Protein AF-A0A7C4LFB4-F1 (afdb_monomer_lite)

Radius of gyration: 19.95 Å; chains: 1; bounding box: 47×47×54 Å

Structure (mmCIF, N/CA/C/O backbone):
data_AF-A0A7C4LFB4-F1
#
_entry.id   AF-A0A7C4LFB4-F1
#
loop_
_atom_site.group_PDB
_atom_site.id
_atom_site.type_symbol
_atom_site.label_atom_id
_atom_site.label_alt_id
_atom_site.label_comp_id
_atom_site.label_asym_id
_atom_site.label_entity_id
_atom_site.label_seq_id
_atom_site.pdbx_PDB_ins_code
_atom_site.Cartn_x
_atom_site.Cartn_y
_atom_site.Cartn_z
_atom_site.occupancy
_atom_site.B_iso_or_equiv
_atom_site.auth_seq_id
_atom_site.auth_comp_id
_atom_site.auth_asym_id
_atom_site.auth_atom_id
_atom_site.pdbx_PDB_model_num
ATOM 1 N N . MET A 1 1 ? 37.128 -20.271 -18.097 1.00 41.19 1 MET A N 1
ATOM 2 C CA . MET A 1 1 ? 35.830 -19.574 -18.264 1.00 41.19 1 MET A CA 1
ATOM 3 C C . MET A 1 1 ? 35.726 -19.066 -19.697 1.00 41.19 1 MET A C 1
ATOM 5 O O . MET A 1 1 ? 36.276 -18.015 -20.003 1.00 41.19 1 MET A O 1
ATOM 9 N N . SER A 1 2 ? 35.097 -19.830 -20.594 1.00 49.78 2 SER A N 1
ATOM 10 C CA . SER A 1 2 ? 34.927 -19.422 -21.997 1.00 49.78 2 SER A CA 1
ATOM 11 C C . SER A 1 2 ? 33.765 -18.441 -22.120 1.00 49.78 2 SER A C 1
ATOM 13 O O . SER A 1 2 ? 32.632 -18.750 -21.758 1.00 49.78 2 SER A O 1
ATOM 15 N N . LYS A 1 3 ? 34.065 -17.230 -22.594 1.00 56.28 3 LYS A N 1
ATOM 16 C CA . LYS A 1 3 ? 33.105 -16.137 -22.762 1.00 56.28 3 LYS A CA 1
ATOM 17 C C . LYS A 1 3 ? 32.413 -16.314 -24.116 1.00 56.28 3 LYS A C 1
ATOM 19 O O . LYS A 1 3 ? 33.022 -16.063 -25.153 1.00 56.28 3 LYS A O 1
ATOM 24 N N . PHE A 1 4 ? 31.159 -16.758 -24.115 1.00 64.50 4 PHE A N 1
ATOM 25 C CA . PHE A 1 4 ? 30.346 -16.799 -25.331 1.00 64.50 4 PHE A CA 1
ATOM 26 C C . PHE A 1 4 ? 30.082 -15.367 -25.808 1.00 64.50 4 PHE A C 1
ATOM 28 O O . PHE A 1 4 ? 29.492 -14.555 -25.094 1.00 64.50 4 PHE A O 1
ATOM 35 N N . ARG A 1 5 ? 30.566 -15.037 -27.008 1.00 65.06 5 ARG A N 1
ATOM 36 C CA . ARG A 1 5 ? 30.306 -13.758 -27.673 1.00 65.06 5 ARG A CA 1
ATOM 37 C C . ARG A 1 5 ? 29.166 -13.953 -28.665 1.00 65.06 5 ARG A C 1
ATOM 39 O O . ARG A 1 5 ? 29.378 -14.465 -29.756 1.00 65.06 5 ARG A O 1
ATOM 46 N N . VAL A 1 6 ? 27.964 -13.548 -28.270 1.00 73.75 6 VAL A N 1
ATOM 47 C CA . VAL A 1 6 ? 26.826 -13.410 -29.185 1.00 73.75 6 VAL A CA 1
ATOM 48 C C . VAL A 1 6 ? 27.064 -12.194 -30.083 1.00 73.75 6 VAL A C 1
ATOM 50 O O . VAL A 1 6 ? 27.325 -11.093 -29.590 1.00 73.75 6 VAL A O 1
ATOM 53 N N . ALA A 1 7 ? 27.001 -12.399 -31.399 1.00 75.88 7 ALA A N 1
ATOM 54 C CA . ALA A 1 7 ? 27.010 -11.315 -32.373 1.00 75.88 7 ALA A CA 1
ATOM 55 C C . ALA A 1 7 ? 25.677 -10.556 -32.303 1.00 75.88 7 ALA A C 1
ATOM 57 O O . ALA A 1 7 ? 24.612 -11.169 -32.220 1.00 75.88 7 ALA A O 1
ATOM 58 N N . ARG A 1 8 ? 25.730 -9.220 -32.302 1.00 71.75 8 ARG A N 1
ATOM 59 C CA . ARG A 1 8 ? 24.523 -8.385 -32.282 1.00 71.75 8 ARG A CA 1
ATOM 60 C C . ARG A 1 8 ? 23.894 -8.388 -33.670 1.00 71.75 8 ARG A C 1
ATOM 62 O O . ARG A 1 8 ? 24.552 -8.016 -34.637 1.00 71.75 8 ARG A O 1
ATOM 69 N N . ASP A 1 9 ? 22.630 -8.786 -33.753 1.00 78.88 9 ASP A N 1
ATOM 70 C CA . ASP A 1 9 ? 21.867 -8.699 -34.994 1.00 78.88 9 ASP A CA 1
ATOM 71 C C . ASP A 1 9 ? 21.544 -7.223 -35.307 1.00 78.88 9 ASP A C 1
ATOM 73 O O . ASP A 1 9 ? 21.002 -6.529 -34.441 1.00 78.88 9 ASP A O 1
ATOM 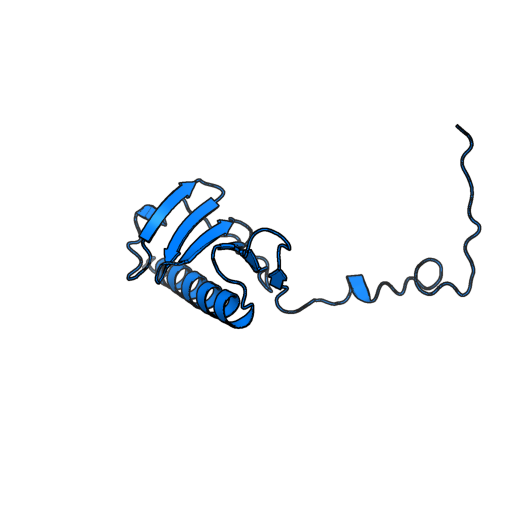77 N N . PRO A 1 10 ? 21.856 -6.700 -36.507 1.00 76.88 10 PRO A N 1
ATOM 78 C CA . PRO A 1 10 ? 21.681 -5.282 -36.830 1.00 76.88 10 PRO A CA 1
ATOM 79 C C . PRO A 1 10 ? 20.211 -4.837 -36.914 1.00 76.88 10 PRO A C 1
ATOM 81 O O . PRO A 1 10 ? 19.940 -3.641 -36.848 1.00 76.88 10 PRO A O 1
ATOM 84 N N . LYS A 1 11 ? 19.252 -5.766 -37.030 1.00 79.69 11 LYS A N 1
ATOM 85 C CA . LYS A 1 11 ? 17.807 -5.483 -37.058 1.00 79.69 11 LYS A CA 1
ATOM 86 C C . LYS A 1 11 ? 17.139 -5.658 -35.690 1.00 79.69 11 LYS A C 1
ATOM 88 O O . LYS A 1 11 ? 15.946 -5.403 -35.554 1.00 79.69 11 LYS A O 1
ATOM 93 N N . CYS A 1 12 ? 17.894 -6.060 -34.671 1.00 75.69 12 CYS A N 1
ATOM 94 C CA . CYS A 1 12 ? 17.412 -6.246 -33.309 1.00 75.69 12 CYS A CA 1
ATOM 95 C C . CYS A 1 12 ? 16.842 -4.939 -32.719 1.00 75.69 12 CYS A C 1
ATOM 97 O O . CYS A 1 12 ? 17.608 -3.993 -32.483 1.00 75.69 12 CYS A O 1
ATOM 99 N N . PRO A 1 13 ? 15.533 -4.878 -32.399 1.00 71.81 13 PRO A N 1
ATOM 100 C CA . PRO A 1 13 ? 14.902 -3.664 -31.888 1.00 71.81 13 PRO A CA 1
ATOM 101 C C . PRO A 1 13 ? 15.480 -3.210 -30.540 1.00 71.81 13 PRO A C 1
ATOM 103 O O . PRO A 1 13 ? 15.632 -2.016 -30.322 1.00 71.81 13 PRO A O 1
ATOM 106 N N . SER A 1 14 ? 15.882 -4.136 -29.666 1.00 72.38 14 SER A N 1
ATOM 107 C CA . SER A 1 14 ? 16.428 -3.808 -28.341 1.00 72.38 14 SER A CA 1
ATOM 108 C C . SER A 1 14 ? 17.946 -3.569 -28.368 1.00 72.38 14 SER A C 1
ATOM 110 O O . SER A 1 14 ? 18.418 -2.514 -27.955 1.00 72.38 14 SER A O 1
ATOM 112 N N . CYS A 1 15 ? 18.723 -4.516 -28.900 1.00 71.38 15 CYS A N 1
ATOM 113 C CA . CYS A 1 15 ? 20.184 -4.514 -28.801 1.00 71.38 15 CYS A CA 1
ATOM 114 C C . CYS A 1 15 ? 20.924 -3.663 -29.848 1.00 71.38 15 CYS A C 1
ATOM 116 O O . CYS A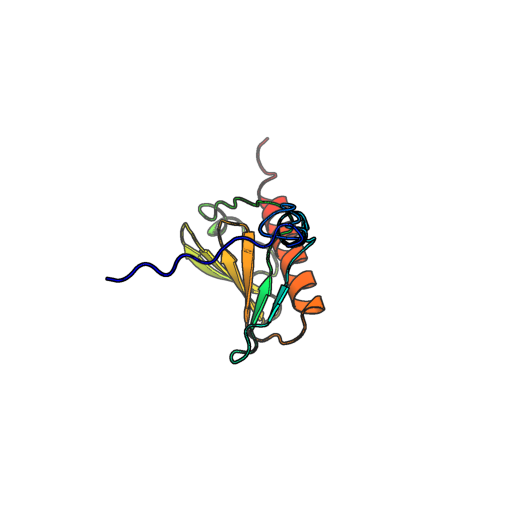 1 15 ? 22.054 -3.250 -29.581 1.00 71.38 15 CYS A O 1
ATOM 118 N N . SER A 1 16 ? 20.299 -3.389 -30.998 1.00 75.56 16 SER A N 1
ATOM 119 C CA . SER A 1 16 ? 20.889 -2.579 -32.078 1.00 75.56 16 SER A CA 1
ATOM 120 C C . SER A 1 16 ? 20.132 -1.275 -32.320 1.00 75.56 16 SER A C 1
ATOM 122 O O . SER A 1 16 ? 20.764 -0.253 -32.561 1.00 75.56 16 SE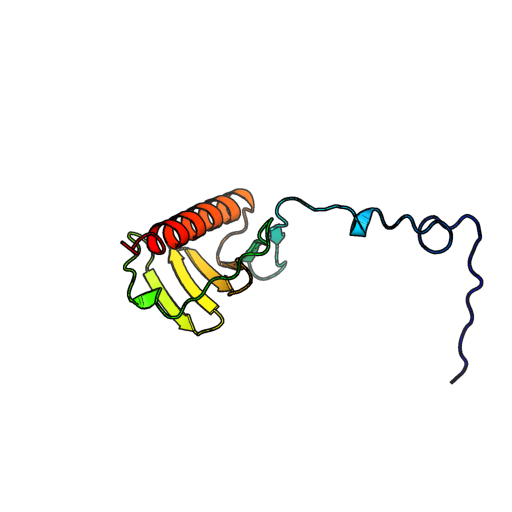R A O 1
ATOM 124 N N . LEU A 1 17 ? 18.798 -1.276 -32.203 1.00 77.06 17 LEU A N 1
ATOM 125 C CA . LEU A 1 17 ? 17.977 -0.066 -32.373 1.00 77.06 17 LEU A CA 1
ATOM 126 C C . LEU A 1 17 ? 17.659 0.656 -31.053 1.00 77.06 17 LEU A C 1
ATOM 128 O O . LEU A 1 17 ? 17.053 1.724 -31.086 1.00 77.06 17 LEU A O 1
ATOM 132 N N . GLY A 1 18 ? 18.034 0.091 -29.898 1.00 69.75 18 GLY A N 1
ATOM 133 C CA . GLY A 1 18 ? 17.857 0.729 -28.588 1.00 69.75 18 GLY A CA 1
ATOM 134 C C . GLY A 1 18 ? 16.399 0.981 -28.185 1.00 69.75 18 GLY A C 1
ATOM 135 O O . GLY A 1 18 ? 16.145 1.744 -27.254 1.00 69.75 18 GLY A O 1
ATOM 136 N N . LYS A 1 19 ? 15.429 0.356 -28.864 1.00 71.06 19 LYS A N 1
ATOM 137 C CA . LYS A 1 19 ? 13.997 0.484 -28.576 1.00 71.06 19 LYS A CA 1
ATOM 138 C C . LYS A 1 19 ? 13.655 -0.307 -27.321 1.00 71.06 19 LYS A C 1
ATOM 140 O O . LYS A 1 19 ? 13.250 -1.466 -27.358 1.00 71.06 19 LYS A O 1
ATOM 145 N N . LEU A 1 20 ? 13.866 0.346 -26.188 1.00 69.25 20 LEU A N 1
ATOM 146 C CA . LEU A 1 20 ? 13.536 -0.136 -24.856 1.00 69.25 20 LEU A CA 1
ATOM 147 C C . LEU A 1 20 ? 12.184 0.454 -24.442 1.00 69.25 20 LEU A C 1
ATOM 149 O O . LEU A 1 20 ? 12.092 1.251 -23.510 1.00 69.25 20 LEU A O 1
ATOM 153 N N . GLU A 1 21 ? 11.133 0.110 -25.184 1.00 61.00 21 GLU A N 1
ATOM 154 C CA . GLU A 1 21 ? 9.797 0.693 -24.994 1.00 61.00 21 GLU A CA 1
ATOM 155 C C . GLU A 1 21 ? 9.267 0.408 -23.581 1.00 61.00 21 GLU A C 1
ATOM 157 O O . GLU A 1 21 ? 8.783 1.313 -22.913 1.00 61.00 21 GLU A O 1
ATOM 162 N N . PHE A 1 22 ? 9.532 -0.784 -23.042 1.00 60.25 22 PHE A N 1
ATOM 163 C CA . PHE A 1 22 ? 9.209 -1.151 -21.656 1.00 60.25 22 PHE A CA 1
ATOM 164 C C . PHE A 1 22 ? 9.958 -0.346 -20.579 1.00 60.25 22 PHE A C 1
ATOM 166 O O . PHE A 1 22 ? 9.484 -0.266 -19.449 1.00 60.25 22 PHE A O 1
ATOM 173 N N . LEU A 1 23 ? 11.117 0.246 -20.897 1.00 59.06 23 LEU A N 1
ATOM 174 C CA . LEU A 1 23 ? 11.834 1.141 -19.975 1.00 59.06 23 LEU A CA 1
ATOM 175 C C . LEU A 1 23 ? 11.344 2.590 -20.067 1.00 59.06 23 LEU A C 1
ATOM 177 O O . LEU A 1 23 ? 11.477 3.333 -19.100 1.00 59.06 23 LEU A O 1
ATOM 181 N N . ASN A 1 24 ? 10.783 2.983 -21.214 1.00 52.81 24 ASN A N 1
ATOM 182 C CA . ASN A 1 24 ? 10.223 4.318 -21.434 1.00 52.81 24 ASN A CA 1
ATOM 183 C C . ASN A 1 24 ? 8.727 4.397 -21.119 1.00 52.81 24 ASN A C 1
ATOM 185 O O . ASN A 1 24 ? 8.186 5.500 -21.025 1.00 52.81 24 ASN A O 1
ATOM 189 N N . LEU A 1 25 ? 8.058 3.257 -20.919 1.00 54.09 25 LEU A N 1
ATOM 190 C CA . LEU A 1 25 ? 6.746 3.232 -20.296 1.00 54.09 25 LEU A CA 1
ATOM 191 C C . LEU A 1 25 ? 6.888 3.770 -18.868 1.00 54.09 25 LEU A C 1
ATOM 193 O O . LEU A 1 25 ? 7.253 3.071 -17.920 1.00 54.09 25 LEU A O 1
ATOM 197 N N . ARG A 1 26 ? 6.572 5.056 -18.735 1.00 50.38 26 ARG A N 1
ATOM 198 C CA . ARG A 1 26 ? 6.289 5.758 -17.488 1.00 50.38 26 ARG A CA 1
ATOM 199 C C . ARG A 1 26 ? 4.967 5.199 -16.953 1.00 50.38 26 ARG A C 1
ATOM 201 O O . ARG A 1 26 ? 3.945 5.868 -17.023 1.00 50.38 26 ARG A O 1
ATOM 208 N N . GLU A 1 27 ? 4.961 3.921 -16.568 1.00 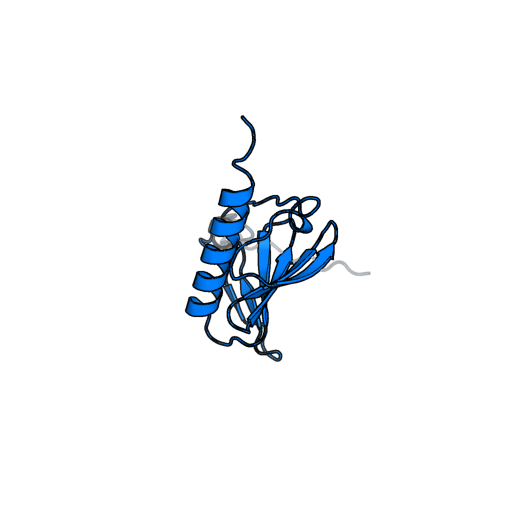53.31 27 GLU A N 1
ATOM 209 C CA . GLU A 1 27 ? 3.740 3.211 -16.190 1.00 53.31 27 GLU A CA 1
ATOM 210 C C . GLU A 1 27 ? 3.078 3.929 -15.015 1.00 53.31 27 GLU A C 1
ATOM 212 O O . GLU A 1 27 ? 3.598 3.989 -13.900 1.00 53.31 27 GLU A O 1
ATOM 217 N N . SER A 1 28 ? 1.912 4.489 -15.309 1.00 53.41 28 SER A N 1
ATOM 218 C CA . SER A 1 28 ? 0.892 4.896 -14.360 1.00 53.41 28 SER A CA 1
ATOM 219 C C . SER A 1 28 ? 0.579 3.731 -13.420 1.00 53.41 28 SER A C 1
ATOM 221 O O . SER A 1 28 ? 0.194 2.678 -13.909 1.00 53.41 28 SER A O 1
ATOM 223 N N . ARG A 1 29 ? 0.743 3.937 -12.102 1.00 54.59 29 ARG A N 1
ATOM 224 C CA . ARG A 1 29 ? 0.280 3.066 -10.991 1.00 54.59 29 ARG A CA 1
ATOM 225 C C . ARG A 1 29 ? 0.400 1.563 -11.299 1.00 54.59 29 ARG A C 1
ATOM 227 O O . ARG A 1 29 ? -0.529 0.951 -11.811 1.00 54.59 29 ARG A O 1
ATOM 234 N N . ARG A 1 30 ? 1.510 0.935 -10.909 1.00 64.69 30 ARG A N 1
ATOM 235 C CA . ARG A 1 30 ? 1.621 -0.529 -10.984 1.00 64.69 30 ARG A CA 1
ATOM 236 C C . ARG A 1 30 ? 1.008 -1.151 -9.728 1.00 64.69 30 ARG A C 1
ATOM 238 O O . ARG A 1 30 ? 1.459 -0.867 -8.623 1.00 64.69 30 ARG A O 1
ATOM 245 N N . THR A 1 31 ? 0.011 -2.010 -9.877 1.00 60.50 31 THR A N 1
ATOM 246 C CA . THR A 1 31 ? -0.374 -2.992 -8.856 1.00 60.50 31 THR A CA 1
ATOM 247 C C . THR A 1 31 ? 0.245 -4.333 -9.249 1.00 60.50 31 THR A C 1
ATOM 249 O O . THR A 1 31 ? 0.288 -4.698 -10.421 1.00 60.50 31 THR A O 1
ATOM 252 N N . LYS A 1 32 ? 0.809 -5.065 -8.288 1.00 63.38 32 LYS A N 1
ATOM 253 C CA . LYS A 1 32 ? 1.239 -6.450 -8.489 1.00 63.38 32 LYS A CA 1
ATOM 254 C C . LYS A 1 32 ? 0.551 -7.339 -7.476 1.00 63.38 32 LYS A C 1
ATOM 256 O O . LYS A 1 32 ? 0.697 -7.147 -6.271 1.00 63.38 32 LYS A O 1
ATOM 261 N N . ILE A 1 33 ? -0.141 -8.349 -7.982 1.00 62.69 33 ILE A N 1
ATOM 262 C CA . ILE A 1 33 ? -0.661 -9.441 -7.168 1.00 62.69 33 ILE A CA 1
ATOM 263 C C . ILE A 1 33 ? 0.519 -10.334 -6.778 1.00 62.69 33 ILE A C 1
ATOM 265 O O . ILE A 1 33 ? 1.274 -10.798 -7.638 1.00 62.69 33 ILE A O 1
ATOM 269 N N . ILE A 1 34 ? 0.681 -10.585 -5.481 1.00 68.62 34 ILE A N 1
ATOM 270 C CA . ILE A 1 34 ? 1.653 -11.555 -4.981 1.00 68.62 34 ILE A CA 1
ATOM 271 C C . ILE A 1 34 ? 0.958 -12.923 -5.004 1.00 68.62 34 ILE A C 1
ATOM 273 O O . ILE A 1 34 ? 0.190 -13.266 -4.102 1.00 68.62 34 ILE A O 1
ATOM 277 N N . CYS A 1 35 ? 1.174 -13.690 -6.080 1.00 49.75 35 CYS A N 1
ATOM 278 C CA . CYS A 1 35 ? 0.613 -15.037 -6.211 1.00 49.75 35 CYS A CA 1
ATOM 279 C C . CYS A 1 35 ? 1.089 -15.921 -5.048 1.00 49.75 35 CYS A C 1
ATOM 281 O O . CYS A 1 35 ? 2.286 -16.150 -4.895 1.00 49.75 35 CYS A O 1
ATOM 283 N N . GLY A 1 36 ? 0.138 -16.404 -4.242 1.00 56.44 36 GLY A N 1
ATOM 284 C CA . GLY A 1 36 ? 0.384 -17.309 -3.114 1.00 56.44 36 GLY A CA 1
ATOM 285 C C . GLY A 1 36 ? 0.088 -16.741 -1.722 1.00 56.44 36 GLY A C 1
ATOM 286 O O . GLY A 1 36 ? 0.150 -17.505 -0.763 1.00 56.44 36 GLY A O 1
ATOM 287 N N . SER A 1 37 ? -0.252 -15.450 -1.573 1.00 60.53 37 SER A N 1
ATOM 288 C CA . SER A 1 37 ? -0.488 -14.860 -0.235 1.00 60.53 37 SER A CA 1
ATOM 289 C C . SER A 1 37 ? -1.719 -13.952 -0.091 1.00 60.53 37 SER A C 1
ATOM 291 O O . SER A 1 37 ? -1.874 -13.347 0.961 1.00 60.53 37 SER A O 1
ATOM 293 N N . ASN A 1 38 ? -2.619 -13.868 -1.086 1.00 71.38 38 ASN A N 1
ATOM 294 C CA . ASN A 1 38 ? -3.784 -12.952 -1.066 1.00 71.38 38 ASN A CA 1
ATOM 295 C C . ASN A 1 38 ? -3.412 -11.526 -0.606 1.00 71.38 38 ASN A C 1
ATOM 297 O O . ASN A 1 38 ? -4.101 -10.904 0.210 1.00 71.38 38 ASN A O 1
ATOM 301 N N . SER A 1 39 ? -2.285 -11.039 -1.125 1.00 78.56 39 SER A N 1
ATOM 302 C CA . SER A 1 39 ? -1.773 -9.701 -0.860 1.00 78.56 39 SER A CA 1
ATOM 303 C C . SER A 1 39 ? -1.497 -8.993 -2.176 1.00 78.56 39 SER A C 1
ATOM 305 O O . SER A 1 39 ? -0.953 -9.576 -3.122 1.00 78.56 39 SER A O 1
ATOM 307 N N . ILE A 1 40 ? -1.840 -7.712 -2.217 1.00 81.69 40 ILE A N 1
ATOM 308 C CA . ILE A 1 40 ? -1.609 -6.845 -3.367 1.00 81.69 40 ILE A CA 1
ATOM 309 C C . ILE A 1 40 ? -0.567 -5.809 -2.985 1.00 81.69 40 ILE A C 1
ATOM 311 O O . ILE A 1 40 ? -0.696 -5.099 -1.986 1.00 81.69 40 ILE A O 1
ATOM 315 N N . GLN A 1 41 ? 0.474 -5.717 -3.805 1.00 82.3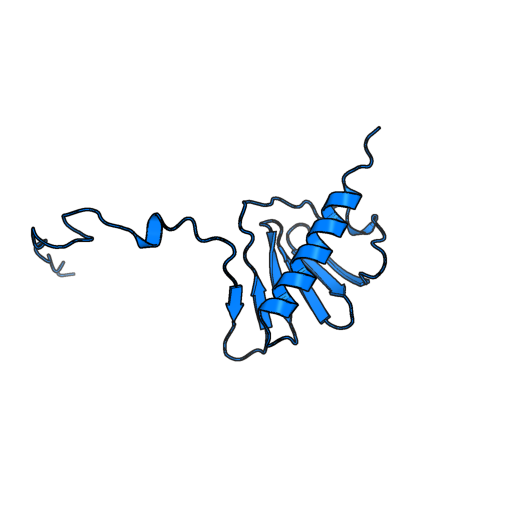8 41 GLN A N 1
ATOM 316 C CA . GLN A 1 41 ? 1.482 -4.681 -3.694 1.00 82.38 41 GLN A CA 1
ATOM 317 C C . GLN A 1 41 ? 1.134 -3.527 -4.631 1.00 82.38 41 GLN A C 1
ATOM 319 O O . GLN A 1 41 ? 1.050 -3.698 -5.847 1.00 82.38 41 GLN A O 1
ATOM 324 N N . VAL A 1 42 ? 0.954 -2.341 -4.063 1.00 83.56 42 VAL A N 1
ATOM 325 C CA . VAL A 1 42 ? 0.654 -1.105 -4.786 1.00 83.56 42 VAL A CA 1
ATOM 326 C C . VAL A 1 42 ? 1.926 -0.271 -4.880 1.00 83.56 42 VAL A C 1
ATOM 328 O O . VAL A 1 42 ? 2.582 0.014 -3.873 1.00 83.56 42 VAL A O 1
ATOM 331 N N . TYR A 1 43 ? 2.276 0.127 -6.101 1.00 79.12 43 TYR A N 1
ATOM 332 C CA . TYR A 1 43 ? 3.371 1.047 -6.374 1.00 79.12 43 TYR A CA 1
ATOM 333 C C . TYR A 1 43 ? 2.817 2.445 -6.673 1.00 79.12 43 TYR A C 1
ATOM 335 O O . TYR A 1 43 ? 1.901 2.589 -7.494 1.00 79.12 43 TYR A O 1
ATOM 343 N N . PRO A 1 44 ? 3.377 3.494 -6.052 1.00 73.38 44 PRO A N 1
ATOM 344 C CA . PRO A 1 44 ? 2.966 4.857 -6.342 1.00 73.38 44 PRO A CA 1
ATOM 345 C C . PRO A 1 44 ? 3.330 5.238 -7.786 1.00 73.38 44 PRO A C 1
ATOM 347 O O . PRO A 1 44 ? 4.336 4.788 -8.327 1.00 73.38 44 PRO A O 1
ATOM 350 N N . SER A 1 45 ? 2.530 6.110 -8.413 1.00 64.75 45 SER A N 1
ATOM 351 C CA . SER A 1 45 ? 2.878 6.693 -9.729 1.00 64.75 45 SER A CA 1
ATOM 352 C C . SER A 1 45 ? 4.019 7.707 -9.669 1.00 64.75 45 SER A C 1
ATOM 354 O O . SER A 1 45 ? 4.632 8.002 -10.691 1.00 64.75 45 SER A O 1
ATOM 356 N N . SER A 1 46 ? 4.272 8.268 -8.489 1.00 62.78 46 SER A N 1
ATOM 357 C CA . SER A 1 46 ? 5.279 9.299 -8.259 1.00 62.78 46 SER A CA 1
ATOM 358 C C . SER A 1 46 ? 6.160 8.877 -7.099 1.00 62.78 46 SER A C 1
ATOM 360 O O . SER A 1 46 ? 5.690 8.209 -6.183 1.00 62.78 46 SER A O 1
ATOM 362 N N . GLN A 1 47 ? 7.425 9.282 -7.114 1.00 63.94 47 GLN A N 1
ATOM 363 C CA . GLN A 1 47 ? 8.318 9.022 -5.994 1.00 63.94 47 GLN A CA 1
ATOM 364 C C . GLN A 1 47 ? 7.806 9.784 -4.767 1.00 63.94 47 GLN A C 1
ATOM 366 O O . GLN A 1 47 ? 7.709 11.011 -4.780 1.00 63.94 47 GLN A O 1
ATOM 371 N N . VAL A 1 48 ? 7.384 9.038 -3.752 1.00 68.44 48 VAL A N 1
ATOM 372 C CA . VAL A 1 48 ? 6.788 9.563 -2.525 1.00 68.44 48 VAL A CA 1
ATOM 373 C C . VAL A 1 48 ? 7.743 9.199 -1.398 1.00 68.44 48 VAL A C 1
ATOM 375 O O . VAL A 1 48 ? 7.961 8.021 -1.151 1.00 68.44 48 VAL A O 1
ATOM 378 N N . SER A 1 49 ? 8.325 10.205 -0.745 1.00 73.62 49 SER A N 1
ATOM 379 C CA . SER A 1 49 ? 9.188 10.021 0.425 1.00 73.62 49 SER A CA 1
ATOM 380 C C . SER A 1 49 ? 8.406 10.391 1.677 1.00 73.62 49 SER A C 1
ATOM 382 O O . SER A 1 49 ? 8.219 11.573 1.952 1.00 73.62 49 SER A O 1
ATOM 384 N N . LEU A 1 50 ? 7.934 9.391 2.421 1.00 74.38 50 LEU A N 1
ATOM 385 C CA . LEU A 1 50 ? 7.188 9.590 3.668 1.00 74.38 50 LEU A CA 1
ATOM 386 C C . LEU A 1 50 ? 8.113 9.424 4.871 1.00 74.38 50 LEU A C 1
ATOM 388 O O . LEU A 1 50 ? 8.888 8.467 4.939 1.00 74.38 50 LEU A O 1
ATOM 392 N N . LYS A 1 51 ? 7.999 10.332 5.844 1.00 75.38 51 LYS A N 1
ATOM 393 C CA . LYS A 1 51 ? 8.666 10.218 7.145 1.00 75.38 51 LYS A CA 1
ATOM 394 C C . LYS A 1 51 ? 7.659 9.766 8.197 1.00 75.38 51 LYS A C 1
ATOM 396 O O . LYS A 1 51 ? 6.749 10.502 8.561 1.00 75.38 51 LYS A O 1
ATOM 401 N N . PHE A 1 52 ? 7.836 8.548 8.701 1.00 73.19 52 PHE A N 1
ATOM 402 C CA . PHE A 1 52 ? 6.934 7.947 9.693 1.00 73.19 52 PHE A CA 1
ATOM 403 C C . PHE A 1 52 ? 7.192 8.395 11.134 1.00 73.19 52 PHE A C 1
ATOM 405 O O . PHE A 1 52 ? 6.435 8.043 12.029 1.00 73.19 52 PHE A O 1
ATOM 412 N N . GLU A 1 53 ? 8.222 9.201 11.368 1.00 67.88 53 GLU A N 1
ATOM 413 C CA . GLU A 1 53 ? 8.718 9.583 12.696 1.00 67.88 53 GLU A CA 1
ATOM 414 C C . GLU A 1 53 ? 7.630 10.236 13.568 1.00 67.88 53 GLU A C 1
ATOM 416 O O . GLU A 1 53 ? 7.528 9.943 14.757 1.00 67.88 53 GLU A O 1
ATOM 421 N N . ASN A 1 54 ? 6.746 11.027 12.950 1.00 64.88 54 ASN A N 1
ATOM 422 C CA . ASN A 1 54 ? 5.671 11.752 13.635 1.00 64.88 54 ASN A CA 1
ATOM 423 C C . ASN A 1 54 ? 4.273 11.171 13.379 1.00 64.88 54 ASN A C 1
ATOM 425 O O . ASN A 1 54 ? 3.294 11.619 13.975 1.00 64.88 54 ASN A O 1
ATOM 429 N N . LEU A 1 55 ? 4.153 10.144 12.531 1.00 68.88 55 LEU A N 1
ATOM 430 C CA . LEU A 1 55 ? 2.847 9.598 12.151 1.00 68.88 55 LEU A CA 1
ATOM 431 C C . LEU A 1 55 ? 2.153 8.847 13.290 1.00 68.88 55 LEU A C 1
ATOM 433 O O . LEU A 1 55 ? 0.940 8.697 13.262 1.00 68.88 55 LEU A O 1
ATOM 437 N N . ARG A 1 56 ? 2.892 8.449 14.332 1.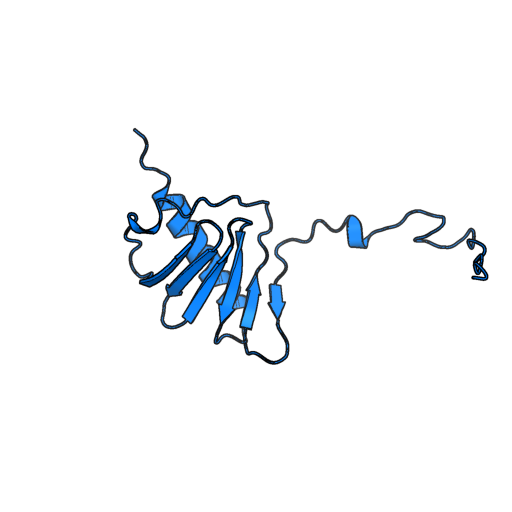00 64.81 56 ARG A N 1
ATOM 438 C CA . ARG A 1 56 ? 2.301 7.895 15.558 1.00 64.81 56 ARG A CA 1
ATOM 439 C C . ARG A 1 56 ? 1.586 8.944 16.412 1.00 64.81 56 ARG A C 1
ATOM 441 O O . ARG A 1 56 ? 0.677 8.593 17.155 1.00 64.81 56 ARG A O 1
ATOM 448 N N . ALA A 1 57 ? 2.023 10.202 16.337 1.00 64.19 57 ALA A N 1
ATOM 449 C CA . ALA A 1 57 ? 1.403 11.318 17.050 1.00 64.19 57 ALA A CA 1
ATOM 450 C C . ALA A 1 57 ? 0.172 11.855 16.301 1.00 64.19 57 ALA A C 1
ATOM 452 O O . ALA A 1 57 ? -0.757 12.374 16.917 1.00 64.19 57 ALA A O 1
ATOM 453 N N . LEU A 1 58 ? 0.149 11.688 14.977 1.00 65.19 58 LEU A N 1
ATOM 454 C CA . LEU A 1 58 ? -1.001 11.966 14.128 1.00 65.19 58 LEU A CA 1
ATOM 455 C C . LEU A 1 58 ? -2.036 10.852 14.319 1.00 65.19 58 LEU A C 1
ATOM 457 O O . LEU A 1 58 ? -1.948 9.783 13.722 1.00 65.19 58 LEU A O 1
ATOM 461 N N . ASN A 1 59 ? -3.022 11.091 15.183 1.00 66.44 59 ASN A N 1
ATOM 462 C CA . ASN A 1 59 ? -4.164 10.195 15.318 1.00 66.44 59 ASN A CA 1
ATOM 463 C C . ASN A 1 59 ? -5.037 10.327 14.060 1.00 66.44 59 ASN A C 1
ATOM 465 O O . ASN A 1 59 ? -5.828 11.260 13.922 1.00 66.44 59 ASN A O 1
ATOM 469 N N . ILE A 1 60 ? -4.814 9.442 13.090 1.00 74.19 60 ILE A N 1
ATOM 470 C CA . ILE A 1 60 ? -5.564 9.433 11.839 1.00 74.19 60 ILE A CA 1
ATOM 471 C C . ILE A 1 60 ? -6.871 8.674 12.078 1.00 74.19 60 ILE A C 1
ATOM 473 O O . ILE A 1 60 ? -6.877 7.456 12.245 1.00 74.19 60 ILE A O 1
ATOM 477 N N . GLU A 1 61 ? -7.996 9.384 12.026 1.00 73.25 61 GLU A N 1
ATOM 478 C CA . GLU A 1 61 ? -9.317 8.780 12.209 1.00 73.25 61 GLU A CA 1
ATOM 479 C C . GLU A 1 61 ? -9.565 7.612 11.233 1.00 73.25 61 GLU A C 1
ATOM 481 O O . GLU A 1 61 ? -9.446 7.755 10.004 1.00 73.25 61 GLU A O 1
ATOM 486 N N . GLY A 1 62 ? -9.928 6.453 11.792 1.00 76.88 62 GLY A N 1
ATOM 487 C CA . GLY A 1 62 ? -10.205 5.220 11.048 1.00 76.88 62 GLY A CA 1
ATOM 488 C C . GLY A 1 62 ? -8.965 4.427 10.617 1.00 76.88 62 GLY A C 1
ATOM 489 O O . GLY A 1 62 ? -9.095 3.509 9.806 1.00 76.88 62 GLY A O 1
ATOM 490 N N . VAL A 1 63 ? -7.780 4.777 11.127 1.00 82.50 63 VAL A N 1
ATOM 491 C CA . VAL A 1 63 ? -6.525 4.058 10.890 1.00 82.50 63 VAL A CA 1
ATOM 492 C C . VAL A 1 63 ? -5.946 3.627 12.232 1.00 82.50 63 VAL A C 1
ATOM 494 O O . VAL A 1 63 ? -5.528 4.453 13.036 1.00 82.50 63 VAL A O 1
ATOM 497 N N . ASP A 1 64 ? -5.903 2.322 12.465 1.00 86.25 64 ASP A N 1
ATOM 498 C CA . ASP A 1 64 ? -5.301 1.753 13.667 1.00 86.25 64 ASP A CA 1
ATOM 499 C C . ASP A 1 64 ? -3.818 1.467 13.409 1.00 86.25 64 ASP A C 1
ATOM 501 O O . ASP A 1 64 ? -3.471 0.757 12.465 1.00 86.25 64 ASP A O 1
ATOM 505 N N . ILE A 1 65 ? -2.913 2.054 14.190 1.00 85.75 65 ILE A N 1
ATOM 506 C CA . ILE A 1 65 ? -1.471 1.889 13.969 1.00 85.75 65 ILE A CA 1
ATOM 507 C C . ILE A 1 65 ? -0.992 0.632 14.694 1.00 85.75 65 ILE A C 1
ATOM 509 O O . ILE A 1 65 ? -0.814 0.639 15.910 1.00 85.75 65 ILE A O 1
ATOM 513 N N . ILE A 1 66 ? -0.711 -0.423 13.928 1.00 87.50 66 ILE A N 1
ATOM 514 C CA . ILE A 1 66 ? -0.214 -1.704 14.447 1.00 87.50 66 ILE A CA 1
ATOM 515 C C . ILE A 1 66 ? 1.252 -1.561 14.865 1.00 87.50 66 ILE A C 1
ATOM 517 O O . ILE A 1 66 ? 1.645 -1.930 15.969 1.00 87.50 66 ILE A O 1
ATOM 521 N N . SER A 1 67 ? 2.084 -1.027 13.967 1.00 85.00 67 SER A N 1
ATOM 522 C CA . SER A 1 67 ? 3.514 -0.853 14.208 1.00 85.00 67 SER A CA 1
ATOM 523 C C . SER A 1 67 ? 4.086 0.250 13.331 1.00 85.00 67 SER A C 1
ATOM 525 O O . SER A 1 67 ? 3.706 0.401 12.171 1.00 85.00 67 SER A O 1
ATOM 527 N N . ILE A 1 68 ? 5.024 1.016 13.879 1.00 84.69 68 ILE A N 1
ATOM 528 C CA . ILE A 1 68 ? 5.697 2.096 13.167 1.00 84.69 68 ILE A CA 1
ATOM 529 C C . ILE A 1 68 ? 7.202 1.967 13.344 1.00 84.69 68 ILE A C 1
ATOM 531 O O . ILE A 1 68 ? 7.713 1.719 14.432 1.00 84.69 68 ILE A O 1
ATOM 535 N N . THR A 1 69 ? 7.920 2.087 12.241 1.00 85.50 69 THR A N 1
ATOM 536 C CA . THR A 1 69 ? 9.374 1.984 12.151 1.00 85.50 69 THR A CA 1
ATOM 537 C C . THR A 1 69 ? 9.844 3.102 11.219 1.00 85.50 69 THR A C 1
ATOM 539 O O . THR A 1 69 ? 9.097 3.479 10.314 1.00 85.50 69 THR A O 1
ATOM 542 N N . PRO A 1 70 ? 11.076 3.623 11.359 1.00 81.06 70 PRO A N 1
ATOM 543 C CA . PRO A 1 70 ? 11.621 4.652 10.464 1.00 81.06 70 PRO A CA 1
ATOM 544 C C . PRO A 1 70 ? 11.511 4.339 8.960 1.00 81.06 70 PRO A C 1
ATOM 546 O O . PRO A 1 70 ? 11.507 5.254 8.143 1.00 81.06 70 PRO A O 1
ATOM 549 N N . HIS A 1 71 ? 11.390 3.064 8.579 1.00 81.12 71 HIS A N 1
ATOM 550 C CA . HIS A 1 71 ? 11.292 2.639 7.178 1.00 81.12 71 HIS A CA 1
ATOM 551 C C . HIS A 1 71 ? 9.906 2.125 6.763 1.00 81.12 71 HIS A C 1
ATOM 553 O O . HIS A 1 71 ? 9.619 2.067 5.564 1.00 81.12 71 HIS A O 1
ATOM 559 N N . THR A 1 72 ? 9.054 1.746 7.720 1.00 85.12 72 THR A N 1
ATOM 560 C CA . THR A 1 72 ? 7.788 1.045 7.461 1.00 85.12 72 THR A CA 1
ATOM 561 C C . THR A 1 72 ? 6.711 1.422 8.467 1.00 85.12 72 THR A C 1
ATOM 563 O O . THR A 1 72 ? 6.960 1.463 9.670 1.00 85.12 72 THR A O 1
ATOM 566 N N . LEU A 1 73 ? 5.487 1.594 7.985 1.00 87.44 73 LEU A N 1
ATOM 567 C CA . LEU A 1 73 ? 4.290 1.842 8.775 1.00 87.44 73 LEU A CA 1
ATOM 568 C C . LEU A 1 73 ? 3.277 0.731 8.500 1.00 87.44 73 LEU A C 1
ATOM 570 O O . LEU A 1 73 ? 2.810 0.588 7.377 1.00 87.44 73 LEU A O 1
ATOM 574 N N . SER A 1 74 ? 2.932 -0.043 9.523 1.00 89.06 74 SER A N 1
ATOM 575 C CA . SER A 1 74 ? 1.884 -1.062 9.456 1.00 89.06 74 SER A CA 1
ATOM 576 C C . SER A 1 74 ? 0.640 -0.557 10.168 1.00 89.06 74 SER A C 1
ATOM 578 O O . SER A 1 74 ? 0.690 -0.212 11.350 1.00 89.06 74 SER A O 1
ATOM 580 N N . VAL A 1 75 ? -0.469 -0.508 9.442 1.00 89.19 75 VAL A N 1
ATOM 581 C CA . VAL A 1 75 ? -1.749 0.009 9.923 1.00 89.19 75 VAL A CA 1
ATOM 582 C C . VAL A 1 75 ? -2.889 -0.926 9.559 1.00 89.19 75 VAL A C 1
ATOM 584 O O . VAL A 1 75 ? -2.811 -1.672 8.584 1.00 89.19 75 VAL A O 1
ATOM 587 N N . ARG A 1 76 ? -3.978 -0.846 10.316 1.00 88.00 76 ARG A N 1
ATOM 588 C CA . ARG A 1 76 ? -5.238 -1.506 10.018 1.00 88.00 76 ARG A CA 1
ATOM 589 C C . ARG A 1 76 ? -6.292 -0.485 9.621 1.00 88.00 76 ARG A C 1
ATOM 591 O O . ARG A 1 76 ? -6.552 0.463 10.356 1.00 88.00 76 ARG A O 1
ATOM 598 N N . ILE A 1 77 ? -6.917 -0.685 8.465 1.00 85.44 77 ILE A N 1
ATOM 599 C CA . ILE A 1 77 ? -7.948 0.212 7.923 1.00 85.44 77 ILE A CA 1
ATOM 600 C C . ILE A 1 77 ? -9.109 -0.644 7.441 1.00 85.44 77 ILE A C 1
ATOM 602 O O . ILE A 1 77 ? -8.916 -1.521 6.603 1.00 85.44 77 ILE A O 1
ATOM 606 N N . ASN A 1 78 ? -10.318 -0.411 7.961 1.00 80.94 78 ASN A N 1
ATOM 607 C CA . ASN A 1 78 ? -11.508 -1.210 7.627 1.00 80.94 78 ASN A CA 1
ATOM 608 C C . ASN A 1 78 ? -11.296 -2.735 7.775 1.00 80.94 78 ASN A C 1
ATOM 610 O O . ASN A 1 78 ? -11.838 -3.522 7.007 1.00 80.94 78 ASN A O 1
ATOM 614 N N . GLY A 1 79 ? -10.467 -3.159 8.737 1.00 83.44 79 GLY A N 1
ATOM 615 C CA . GLY A 1 79 ? -10.146 -4.572 8.969 1.00 83.44 79 GLY A CA 1
ATOM 616 C C . GLY A 1 79 ? -9.009 -5.141 8.110 1.00 83.44 79 GLY A C 1
ATOM 617 O O . GLY A 1 79 ? -8.500 -6.209 8.460 1.00 83.44 79 GLY A O 1
ATOM 618 N N . TYR A 1 80 ? -8.552 -4.416 7.085 1.00 86.75 80 TYR A N 1
ATOM 619 C CA . TYR A 1 80 ? -7.425 -4.790 6.226 1.00 86.75 80 TYR A CA 1
ATOM 620 C C . TYR A 1 80 ? -6.097 -4.319 6.803 1.00 86.75 80 TYR A C 1
ATOM 622 O O . TYR A 1 80 ? -6.003 -3.209 7.328 1.00 86.75 80 TYR A O 1
ATOM 630 N N . GLU A 1 81 ? -5.071 -5.153 6.677 1.00 88.00 81 GLU A N 1
ATOM 631 C CA . GLU A 1 81 ? -3.716 -4.826 7.110 1.00 88.00 81 GLU A CA 1
ATOM 632 C C . GLU A 1 81 ? -2.934 -4.223 5.943 1.00 88.00 81 GLU A C 1
ATOM 634 O O . GLU A 1 81 ? -2.830 -4.821 4.871 1.00 88.00 81 GLU A O 1
ATOM 639 N N . VAL A 1 82 ? -2.410 -3.019 6.152 1.00 89.12 82 VAL A N 1
ATOM 640 C CA . VAL A 1 82 ? -1.675 -2.246 5.155 1.00 89.12 82 VAL A CA 1
ATOM 641 C C . VAL A 1 82 ? -0.293 -1.921 5.701 1.00 89.12 82 VAL A C 1
ATOM 643 O O . VAL A 1 82 ? -0.158 -1.234 6.711 1.00 89.12 82 VAL A O 1
ATOM 646 N N . THR A 1 83 ? 0.743 -2.359 4.998 1.00 89.75 83 THR A N 1
ATOM 647 C CA . THR A 1 83 ? 2.135 -2.011 5.278 1.00 89.75 83 THR A CA 1
ATOM 648 C C . THR A 1 83 ? 2.630 -1.019 4.237 1.00 89.75 83 THR A C 1
ATOM 650 O O . THR A 1 83 ? 2.821 -1.363 3.073 1.00 89.75 83 THR A O 1
ATOM 653 N N . LEU A 1 84 ? 2.855 0.220 4.653 1.00 87.62 84 LEU A N 1
ATOM 654 C CA . LEU A 1 84 ? 3.373 1.310 3.840 1.00 87.62 84 LEU A CA 1
ATOM 655 C C . LEU A 1 84 ? 4.883 1.471 4.062 1.00 87.62 84 LEU A C 1
ATOM 657 O O . LEU A 1 84 ? 5.367 1.458 5.191 1.00 87.62 84 LEU A O 1
ATOM 661 N N . PHE A 1 85 ? 5.633 1.642 2.983 1.00 86.94 85 PHE A N 1
ATOM 662 C CA . PHE A 1 85 ? 7.075 1.873 2.988 1.00 86.94 85 PHE A CA 1
ATOM 663 C C . PHE A 1 85 ? 7.382 3.354 2.775 1.00 86.94 85 PHE A C 1
ATOM 665 O O . PHE A 1 85 ? 6.589 4.089 2.187 1.00 86.94 85 PHE A O 1
ATOM 672 N N . ASN A 1 86 ? 8.570 3.780 3.203 1.00 82.62 86 ASN A N 1
ATOM 673 C CA . ASN A 1 86 ? 9.027 5.168 3.075 1.00 82.62 86 ASN A CA 1
ATOM 674 C C . ASN A 1 86 ? 9.088 5.651 1.618 1.00 82.62 86 ASN A C 1
ATOM 676 O O . ASN A 1 86 ? 8.890 6.829 1.367 1.00 82.62 86 ASN A O 1
ATOM 680 N N . ASP A 1 87 ? 9.316 4.727 0.684 1.00 77.94 87 ASP A N 1
ATOM 681 C CA . ASP A 1 87 ? 9.355 4.930 -0.769 1.00 77.94 87 ASP A CA 1
ATOM 682 C C . ASP A 1 87 ? 7.946 5.047 -1.402 1.00 77.94 87 ASP A C 1
ATOM 684 O O . ASP A 1 87 ? 7.785 5.107 -2.619 1.00 77.94 87 ASP A O 1
ATOM 688 N N . GLY A 1 88 ? 6.890 5.009 -0.580 1.00 77.44 88 GLY A N 1
ATOM 689 C CA . GLY A 1 88 ? 5.492 5.129 -0.996 1.00 77.44 88 GLY A CA 1
ATOM 690 C C . GLY A 1 88 ? 4.852 3.824 -1.465 1.00 77.44 88 GLY A C 1
ATOM 691 O O . GLY A 1 88 ? 3.655 3.804 -1.750 1.00 77.44 88 GLY A O 1
ATOM 692 N N . ARG A 1 89 ? 5.612 2.725 -1.531 1.00 84.00 89 ARG A N 1
ATOM 693 C CA . ARG A 1 89 ? 5.078 1.380 -1.802 1.00 84.00 89 ARG A CA 1
ATOM 694 C C . ARG A 1 89 ? 4.169 0.940 -0.661 1.00 84.00 89 ARG A C 1
ATOM 696 O O . ARG A 1 89 ? 4.524 1.142 0.495 1.00 84.00 89 ARG A O 1
ATOM 703 N N . ALA A 1 90 ? 3.054 0.291 -0.971 1.00 86.88 90 ALA A N 1
ATOM 704 C CA . ALA A 1 90 ? 2.188 -0.320 0.031 1.00 86.88 90 ALA A CA 1
ATOM 705 C C . ALA A 1 90 ? 1.947 -1.793 -0.271 1.00 86.88 90 ALA A C 1
ATOM 707 O O . ALA A 1 90 ? 1.860 -2.195 -1.429 1.00 86.88 90 ALA A O 1
ATOM 708 N N . ILE A 1 91 ? 1.823 -2.592 0.776 1.00 88.19 91 ILE A N 1
ATOM 709 C CA . ILE A 1 91 ? 1.390 -3.980 0.711 1.00 88.19 91 ILE A CA 1
ATOM 710 C C . ILE A 1 91 ? 0.087 -4.053 1.483 1.00 88.19 91 ILE A C 1
ATOM 712 O O . ILE A 1 91 ? 0.060 -3.704 2.658 1.00 88.19 91 ILE A O 1
ATOM 716 N N . ILE A 1 92 ? -0.983 -4.477 0.821 1.00 88.00 92 ILE A N 1
ATOM 717 C CA . ILE A 1 92 ? -2.263 -4.713 1.472 1.00 88.00 92 ILE A CA 1
ATOM 718 C C . ILE A 1 92 ? -2.490 -6.214 1.519 1.00 88.00 92 ILE A C 1
ATOM 720 O O . ILE A 1 92 ? -2.542 -6.874 0.480 1.00 88.00 92 ILE A O 1
ATOM 724 N N . SER A 1 93 ? -2.601 -6.740 2.730 1.00 84.06 93 SER A N 1
ATOM 725 C CA . SER A 1 93 ? -2.881 -8.146 2.996 1.00 84.06 93 SER A CA 1
ATOM 726 C C . SER A 1 93 ? -4.382 -8.369 3.157 1.00 84.06 93 SER A C 1
ATOM 728 O O . SER A 1 93 ? -5.110 -7.480 3.602 1.00 84.06 93 SER A O 1
ATOM 730 N N . SER A 1 94 ? -4.839 -9.583 2.836 1.00 76.44 94 SER A N 1
ATOM 731 C CA . SER A 1 94 ? -6.252 -9.986 2.903 1.00 76.44 94 SER A CA 1
ATOM 732 C C . SER A 1 94 ? -7.143 -9.397 1.796 1.00 76.44 94 SER A C 1
ATOM 734 O O . SER A 1 94 ? -8.358 -9.298 1.976 1.00 76.44 94 SER A O 1
ATOM 736 N N . LEU A 1 95 ? -6.558 -9.041 0.645 1.00 77.44 95 LEU A N 1
ATOM 737 C CA . LEU A 1 95 ? -7.270 -8.582 -0.552 1.00 77.44 95 LEU A CA 1
ATOM 738 C C . LEU A 1 95 ? -6.742 -9.285 -1.803 1.00 77.44 95 LEU A C 1
ATOM 740 O O . LEU A 1 95 ? -5.536 -9.367 -2.029 1.00 77.44 95 LEU A O 1
ATOM 744 N N . SER A 1 96 ? -7.673 -9.728 -2.642 1.00 72.81 96 SER A N 1
ATOM 745 C CA . SER A 1 96 ? -7.396 -10.271 -3.979 1.00 72.81 96 SER A CA 1
ATOM 746 C C . SER A 1 96 ? -7.802 -9.305 -5.096 1.00 72.81 96 SER A C 1
ATOM 748 O O . SER A 1 96 ? -7.529 -9.577 -6.260 1.00 72.81 96 SER A O 1
ATOM 750 N N . ASP A 1 97 ? -8.426 -8.180 -4.735 1.00 81.25 97 ASP A N 1
ATOM 751 C CA . ASP A 1 97 ? -9.011 -7.215 -5.659 1.00 81.25 97 ASP A CA 1
ATOM 752 C C . ASP A 1 97 ? -8.161 -5.937 -5.749 1.00 81.25 97 ASP A C 1
ATOM 754 O O . ASP A 1 97 ? -7.992 -5.193 -4.774 1.00 81.25 97 ASP A O 1
ATOM 758 N N . GLU A 1 98 ? -7.574 -5.710 -6.921 1.00 80.31 98 GLU A N 1
ATOM 759 C CA . GLU A 1 98 ? -6.637 -4.617 -7.189 1.00 80.31 98 GLU A CA 1
ATOM 760 C C . GLU A 1 98 ? -7.281 -3.232 -7.094 1.00 80.31 98 GLU A C 1
ATOM 762 O O . GLU A 1 98 ? -6.664 -2.312 -6.552 1.00 80.31 98 GLU A O 1
ATOM 767 N N . GLU A 1 99 ? -8.534 -3.085 -7.526 1.00 81.38 99 GLU A N 1
ATOM 768 C CA . GLU A 1 99 ? -9.254 -1.812 -7.457 1.00 81.38 99 GLU A CA 1
ATOM 769 C C . GLU A 1 99 ? -9.518 -1.388 -6.007 1.00 81.38 99 GLU A C 1
ATOM 771 O O . GLU A 1 99 ? -9.368 -0.216 -5.644 1.00 81.38 99 GLU A O 1
ATOM 776 N N . ILE A 1 100 ? -9.881 -2.347 -5.151 1.00 82.81 100 ILE A N 1
ATOM 777 C CA . ILE A 1 100 ? -10.126 -2.103 -3.725 1.00 82.81 100 ILE A CA 1
ATOM 778 C C . ILE A 1 100 ? -8.816 -1.741 -3.022 1.00 82.81 100 ILE A C 1
ATOM 780 O O . ILE A 1 100 ? -8.768 -0.765 -2.268 1.00 82.81 100 ILE A O 1
ATOM 784 N N . ALA A 1 101 ? -7.741 -2.482 -3.304 1.00 83.31 101 ALA A N 1
ATOM 785 C CA . ALA A 1 101 ? -6.414 -2.196 -2.770 1.00 83.31 101 ALA A CA 1
ATOM 786 C C . ALA A 1 101 ? -5.946 -0.777 -3.141 1.00 83.31 101 ALA A C 1
ATOM 788 O O . ALA A 1 101 ? -5.420 -0.053 -2.291 1.00 83.31 101 ALA A O 1
ATOM 789 N N . LEU A 1 102 ? -6.203 -0.347 -4.380 1.00 81.81 102 LEU A N 1
ATOM 790 C CA . LEU A 1 102 ? -5.864 0.994 -4.851 1.00 81.81 102 LEU A CA 1
ATOM 791 C C . LEU A 1 102 ? -6.660 2.082 -4.114 1.00 81.81 102 LEU A C 1
ATOM 793 O O . LEU A 1 102 ? -6.074 3.062 -3.657 1.00 81.81 102 LEU A O 1
ATOM 797 N N . LYS A 1 103 ? -7.971 1.890 -3.924 1.00 85.12 103 LYS A N 1
ATOM 798 C CA . LYS A 1 103 ? -8.826 2.831 -3.175 1.00 85.12 103 LYS A CA 1
ATOM 799 C C . LYS A 1 103 ? -8.380 2.993 -1.723 1.00 85.12 103 LYS A C 1
ATOM 801 O O . LYS A 1 103 ? -8.324 4.115 -1.218 1.00 85.12 103 LYS A O 1
ATOM 806 N N . ILE A 1 104 ? -8.049 1.890 -1.048 1.00 86.00 104 ILE A N 1
ATOM 807 C CA . ILE A 1 104 ? -7.548 1.919 0.336 1.00 86.00 104 ILE A CA 1
ATOM 808 C C . ILE A 1 104 ? -6.223 2.679 0.398 1.00 86.00 104 ILE A C 1
ATOM 810 O O . ILE A 1 104 ? -6.045 3.535 1.266 1.00 86.00 104 ILE A O 1
ATOM 814 N N . TYR A 1 105 ? -5.321 2.405 -0.546 1.00 86.06 105 TYR A N 1
ATOM 815 C CA . TYR A 1 105 ? -4.045 3.098 -0.652 1.00 86.06 105 TYR A CA 1
ATOM 816 C C . TYR A 1 105 ? -4.214 4.610 -0.864 1.00 86.06 105 TYR A C 1
ATOM 818 O O . TYR A 1 105 ? -3.604 5.399 -0.142 1.00 86.06 105 TYR A O 1
ATOM 826 N N . GLU A 1 106 ? -5.063 5.035 -1.804 1.00 83.81 106 GLU A N 1
ATOM 827 C CA . GLU A 1 106 ? -5.306 6.460 -2.066 1.00 83.81 106 GLU A CA 1
ATOM 828 C C . GLU A 1 106 ? -5.907 7.172 -0.851 1.00 83.81 106 GLU A C 1
ATOM 830 O O . GLU A 1 106 ? -5.459 8.263 -0.493 1.00 83.81 106 GLU A O 1
ATOM 835 N N . ASN A 1 107 ? -6.861 6.536 -0.167 1.00 84.19 107 ASN A N 1
ATOM 836 C CA . ASN A 1 107 ? -7.439 7.068 1.063 1.00 84.19 107 ASN A CA 1
ATOM 837 C C . ASN A 1 107 ? -6.383 7.220 2.173 1.00 84.19 107 ASN A C 1
ATOM 839 O O . ASN A 1 107 ? -6.333 8.251 2.845 1.00 84.19 107 ASN A O 1
ATOM 843 N N . LEU A 1 108 ? -5.503 6.227 2.341 1.00 82.69 108 LEU A N 1
ATOM 844 C CA . LEU A 1 108 ? -4.419 6.271 3.323 1.00 82.69 108 LEU A CA 1
ATOM 845 C C . LEU A 1 108 ? -3.424 7.397 3.018 1.00 82.69 108 LEU A C 1
ATOM 847 O O . LEU A 1 108 ? -3.135 8.214 3.891 1.00 82.69 108 LEU A O 1
ATOM 851 N N . ILE A 1 109 ? -2.933 7.485 1.779 1.00 81.31 109 ILE A N 1
ATOM 852 C CA . ILE A 1 109 ? -2.002 8.544 1.368 1.00 81.31 109 ILE A CA 1
ATOM 853 C C . ILE A 1 109 ? -2.643 9.925 1.509 1.00 81.31 109 ILE A C 1
ATOM 855 O O . ILE A 1 109 ? -1.988 10.852 1.983 1.00 81.31 109 ILE A O 1
ATOM 859 N N . SER A 1 110 ? -3.919 10.077 1.143 1.00 80.50 110 SER A N 1
ATOM 860 C CA . SER A 1 110 ? -4.636 11.341 1.316 1.00 80.50 110 SER A CA 1
ATOM 861 C C . SER A 1 110 ? -4.721 11.746 2.787 1.00 80.50 110 SER A C 1
ATOM 863 O O . SER A 1 110 ? -4.512 12.913 3.104 1.00 80.50 110 SER A O 1
ATOM 865 N N . LYS A 1 111 ? -4.994 10.801 3.694 1.00 78.44 111 LYS A N 1
ATOM 866 C CA . LYS A 1 111 ? -5.035 11.055 5.141 1.00 78.44 111 LYS A CA 1
ATOM 867 C C . LYS A 1 111 ? -3.665 11.445 5.700 1.00 78.44 111 LYS A C 1
ATOM 869 O O . LYS A 1 111 ? -3.579 12.412 6.450 1.00 78.44 111 LYS A O 1
ATOM 874 N N . ILE A 1 112 ? -2.603 10.750 5.289 1.00 76.88 112 ILE A N 1
ATOM 875 C CA . ILE A 1 112 ? -1.223 11.051 5.703 1.00 76.88 112 ILE A CA 1
ATOM 876 C C . ILE A 1 112 ? -0.810 12.452 5.230 1.00 76.88 112 ILE A C 1
ATOM 878 O O . ILE A 1 112 ? -0.338 13.256 6.028 1.00 76.88 112 ILE A O 1
ATOM 882 N N . ARG A 1 113 ? -1.078 12.790 3.960 1.00 70.56 113 ARG A N 1
ATOM 883 C CA . ARG A 1 113 ? -0.772 14.117 3.395 1.00 70.56 113 ARG A CA 1
ATOM 884 C C . ARG A 1 113 ? -1.576 15.249 4.034 1.00 70.56 113 ARG A C 1
ATOM 886 O O . ARG A 1 113 ? -1.074 16.365 4.112 1.00 70.56 113 ARG A O 1
ATOM 893 N N . SER A 1 114 ? -2.808 14.989 4.473 1.00 64.44 114 SER A N 1
ATOM 894 C CA . SER A 1 114 ? -3.600 15.970 5.228 1.00 64.44 114 SER A CA 1
ATOM 895 C C . SER A 1 114 ? -3.034 16.222 6.630 1.00 64.44 114 SER A C 1
ATOM 897 O O . SER A 1 114 ? -3.181 17.327 7.140 1.00 64.44 114 SER A O 1
ATOM 899 N N . GLY A 1 115 ? -2.360 15.233 7.227 1.00 55.81 115 GLY A N 1
ATOM 900 C CA . GLY A 1 115 ? -1.696 15.351 8.527 1.00 55.81 115 GLY A CA 1
ATOM 901 C C . GLY A 1 115 ? -0.408 16.185 8.520 1.00 55.81 115 GLY A C 1
ATOM 902 O O . GLY A 1 115 ? -0.066 16.774 9.536 1.00 55.81 115 GLY A O 1
ATOM 903 N N . GLU A 1 116 ? 0.280 16.303 7.379 1.00 49.56 116 GLU A N 1
ATOM 904 C CA . GLU A 1 116 ? 1.482 17.148 7.230 1.00 49.56 116 GLU A CA 1
ATOM 905 C C . GLU A 1 116 ? 1.170 18.654 7.082 1.00 49.56 116 GLU A C 1
ATOM 907 O O . GLU A 1 116 ? 2.083 19.472 7.053 1.00 49.56 116 GLU A O 1
ATOM 912 N N . ARG A 1 117 ? -0.106 19.061 7.006 1.00 40.78 117 ARG A N 1
ATOM 913 C CA . ARG A 1 117 ? -0.517 20.474 6.853 1.00 40.78 117 ARG A CA 1
ATOM 914 C C . ARG A 1 117 ? -0.708 21.232 8.175 1.00 40.78 117 ARG A C 1
ATOM 916 O O . ARG A 1 117 ? -1.530 22.142 8.243 1.00 40.78 117 ARG A O 1
ATOM 923 N N . SER A 1 118 ? 0.061 20.902 9.208 1.00 37.38 118 SER A N 1
ATOM 924 C CA . SER A 1 118 ? 0.162 21.721 10.422 1.00 37.38 118 SER A CA 1
ATOM 925 C C . SER A 1 118 ? 1.578 22.271 10.599 1.00 37.38 118 SER A C 1
ATOM 927 O O . SER A 1 118 ? 2.294 21.880 11.514 1.00 37.38 118 SER A O 1
ATOM 929 N N . GLU A 1 119 ? 1.965 23.198 9.727 1.00 32.88 119 GLU A N 1
ATOM 930 C CA . GLU A 1 119 ? 2.936 24.245 10.056 1.00 32.88 119 GLU A CA 1
ATOM 931 C C . GLU A 1 119 ? 2.278 25.582 9.686 1.00 32.88 119 GLU A C 1
ATOM 933 O O . GLU A 1 119 ? 1.991 25.843 8.515 1.00 32.88 119 GLU A O 1
ATOM 938 N N . CYS A 1 120 ? 1.940 26.354 10.723 1.00 35.94 120 CYS A N 1
ATOM 939 C CA . CYS A 1 120 ? 1.619 27.778 10.655 1.00 35.94 120 CYS A CA 1
ATOM 940 C C . CYS A 1 120 ? 2.903 28.580 10.862 1.00 35.94 120 CYS A C 1
ATOM 942 O O . CYS A 1 120 ? 3.718 28.140 11.705 1.00 35.94 120 CYS A O 1
#

Secondary structure (DSSP, 8-state):
-----PPPPTT-TTTTT---HHHH---S--EEEETTTTEEEEPPSS-----GGGTTTS--TTEEEEEEETTEEEEEETTEEEEEETTS-EEEES---HHHHHHHHHHHHHHHHHHT----

Sequence (120 aa):
MSKFRVARDPKCPSCSLGKLEFLNLRESRRTKIICGSNSIQVYPSSQVSLKFENLRALNIEGVDIISITPHTLSVRINGYEVTLFNDGRAIISSLSDEEIALKIYENLISKIRSGERSEC

pLDDT: mean 72.85, std 12.97, range [32.88, 89.75]

Foldseek 3Di:
DDDDDDDDDCPDCCRNVVPPVVVVCLDAKDWDDPPPFQKIKTDHSDFAADAQPCVVVVPQPQWAFPDTDRFWTWIAHPNWIWIAGRRRMIMIGPHPDPVVVVVVSVVVVVSSVVSVPPDD